Protein AF-A0A2I0N0P1-F1 (afdb_monomer_lite)

Radius of gyration: 29.42 Å; chains: 1; bounding box: 62×62×93 Å

Structure (mmCIF, N/CA/C/O backbone):
data_AF-A0A2I0N0P1-F1
#
_entry.id   AF-A0A2I0N0P1-F1
#
loop_
_atom_site.group_PDB
_atom_site.id
_atom_site.type_symbol
_atom_site.label_atom_id
_atom_site.label_alt_id
_atom_site.label_comp_id
_atom_site.label_asym_id
_atom_site.label_entity_id
_atom_site.label_seq_id
_atom_site.pdbx_PDB_ins_code
_atom_site.Cartn_x
_atom_site.Cartn_y
_atom_site.Cartn_z
_atom_site.occupancy
_atom_site.B_iso_or_equiv
_atom_site.auth_seq_id
_atom_site.auth_comp_id
_atom_site.auth_asym_id
_atom_site.auth_atom_id
_atom_site.pdbx_PDB_model_num
ATOM 1 N N . MET A 1 1 ? 3.773 24.945 21.865 1.00 57.72 1 MET A N 1
ATOM 2 C CA . MET A 1 1 ? 4.703 23.834 21.537 1.00 57.72 1 MET A CA 1
ATOM 3 C C . MET A 1 1 ? 4.046 22.448 21.408 1.00 57.72 1 MET A C 1
ATOM 5 O O . MET A 1 1 ? 4.350 21.759 20.445 1.00 57.72 1 MET A O 1
ATOM 9 N N . LYS A 1 2 ? 3.089 22.033 22.265 1.00 64.25 2 LYS A N 1
ATOM 10 C CA . LYS A 1 2 ? 2.420 20.705 22.162 1.00 64.25 2 LYS A CA 1
ATOM 11 C C . LYS A 1 2 ? 1.693 20.422 20.827 1.00 64.25 2 LYS A C 1
ATOM 13 O O . LYS A 1 2 ? 1.569 19.263 20.445 1.00 64.25 2 LYS A O 1
ATOM 18 N N . LYS A 1 3 ? 1.197 21.452 20.124 1.00 71.56 3 LYS A N 1
ATOM 19 C CA . LYS A 1 3 ? 0.543 21.299 18.806 1.00 71.56 3 LYS A CA 1
ATOM 20 C C . LYS A 1 3 ? 1.553 21.026 17.680 1.00 71.56 3 LYS A C 1
ATOM 22 O O . LYS A 1 3 ? 1.298 20.147 16.869 1.00 71.56 3 LYS A O 1
ATOM 27 N N . LEU A 1 4 ? 2.712 21.693 17.691 1.00 78.62 4 LEU A N 1
ATOM 28 C CA . LEU A 1 4 ? 3.767 21.501 16.685 1.00 78.62 4 LEU A CA 1
ATOM 29 C C . LEU A 1 4 ? 4.323 20.070 16.701 1.00 78.62 4 LEU A C 1
ATOM 31 O O . LEU A 1 4 ? 4.436 19.451 15.652 1.00 78.62 4 LEU A O 1
ATOM 35 N N . GLY A 1 5 ? 4.579 19.507 17.887 1.00 81.88 5 GLY A N 1
ATOM 36 C CA . GLY A 1 5 ? 5.068 18.127 18.003 1.00 81.88 5 GLY A CA 1
ATOM 37 C C . GLY A 1 5 ? 4.080 17.082 17.467 1.00 81.88 5 GLY A C 1
ATOM 38 O O . GLY A 1 5 ? 4.488 16.117 16.830 1.00 81.88 5 GLY A O 1
ATOM 39 N N . LYS A 1 6 ? 2.768 17.296 17.652 1.00 78.12 6 LYS A N 1
ATOM 40 C CA . LYS A 1 6 ? 1.729 16.418 17.083 1.00 78.12 6 LYS A CA 1
ATOM 41 C C . LYS A 1 6 ? 1.673 16.502 15.558 1.00 78.12 6 LYS A C 1
ATOM 43 O O . LYS A 1 6 ? 1.483 15.478 14.912 1.00 78.12 6 LYS A O 1
ATOM 48 N N . VAL A 1 7 ? 1.852 17.700 14.999 1.00 82.50 7 VAL A N 1
ATOM 49 C CA . VAL A 1 7 ? 1.928 17.907 13.544 1.00 82.50 7 VAL A CA 1
ATOM 50 C C . VAL A 1 7 ? 3.171 17.224 12.972 1.00 82.50 7 VAL A C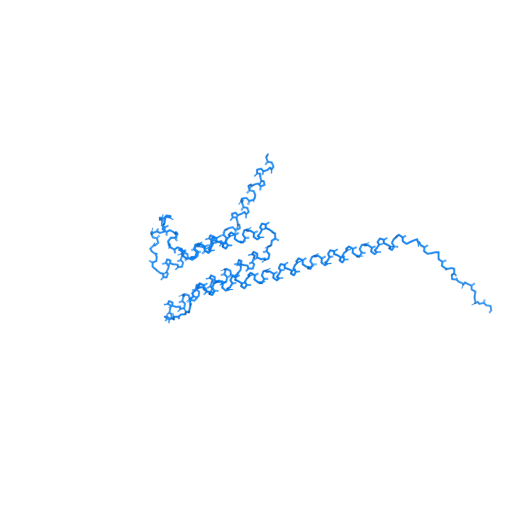 1
ATOM 52 O O . VAL A 1 7 ? 3.063 16.512 11.980 1.00 82.50 7 VAL A O 1
ATOM 55 N N . LEU A 1 8 ? 4.323 17.353 13.636 1.00 85.12 8 LEU A N 1
ATOM 56 C CA . LEU A 1 8 ? 5.563 16.704 13.211 1.00 85.12 8 LEU A CA 1
ATOM 57 C C . LEU A 1 8 ? 5.448 15.172 13.249 1.00 85.12 8 LEU A C 1
ATOM 59 O O . LEU A 1 8 ? 5.832 14.504 12.297 1.00 85.12 8 LEU A O 1
ATOM 63 N N . LEU A 1 9 ? 4.857 14.613 14.311 1.00 83.69 9 LEU A N 1
ATOM 64 C CA . LEU A 1 9 ? 4.591 13.174 14.427 1.00 83.69 9 LEU A CA 1
ATOM 65 C C . LEU A 1 9 ? 3.612 12.674 13.361 1.00 83.69 9 LEU A C 1
ATOM 67 O O . LEU A 1 9 ? 3.774 11.569 12.848 1.00 83.69 9 LEU A O 1
ATOM 71 N N . PHE A 1 10 ? 2.604 13.477 13.017 1.00 80.81 10 PHE A N 1
ATOM 72 C CA . PHE A 1 10 ? 1.681 13.153 11.937 1.00 80.81 10 PHE A CA 1
ATOM 73 C C . PHE A 1 10 ? 2.392 13.139 10.581 1.00 80.81 10 PHE A C 1
ATOM 75 O O . PHE A 1 10 ? 2.259 12.161 9.849 1.00 80.81 10 PHE A O 1
ATOM 82 N N . LEU A 1 11 ? 3.190 14.166 10.272 1.00 84.19 11 LEU A N 1
ATOM 83 C CA . LEU A 1 11 ? 3.993 14.230 9.046 1.00 84.19 11 LEU A CA 1
ATOM 84 C C . LEU A 1 11 ? 4.980 13.065 8.965 1.00 84.19 11 LEU A C 1
ATOM 86 O O . LEU A 1 11 ? 5.005 12.357 7.965 1.00 84.19 11 LEU A O 1
ATOM 90 N N . LEU A 1 12 ? 5.721 12.798 10.041 1.00 82.88 12 LEU A N 1
ATOM 91 C CA . LEU A 1 12 ? 6.668 11.688 10.108 1.00 82.88 12 LEU A CA 1
ATOM 92 C C . LEU A 1 12 ? 5.961 10.342 9.900 1.00 82.88 12 LEU A C 1
ATOM 94 O O . LEU A 1 12 ? 6.394 9.532 9.084 1.00 82.88 12 LEU A O 1
ATOM 98 N N . SER A 1 13 ? 4.827 10.120 10.574 1.00 77.94 13 SER A N 1
ATOM 99 C CA . SER A 1 13 ? 4.020 8.913 10.375 1.00 77.94 13 SER A CA 1
ATOM 100 C C . SER A 1 13 ? 3.460 8.813 8.958 1.00 77.94 13 SER A C 1
ATOM 102 O O . SER A 1 13 ? 3.263 7.701 8.481 1.00 77.94 13 SER A O 1
ATOM 104 N N . THR A 1 14 ? 3.154 9.935 8.312 1.00 79.38 14 THR A N 1
ATOM 105 C CA . THR A 1 14 ? 2.651 9.983 6.935 1.00 79.38 14 THR A CA 1
ATOM 106 C C . THR A 1 14 ? 3.758 9.569 5.969 1.00 79.38 14 THR A C 1
ATOM 108 O O . THR A 1 14 ? 3.559 8.657 5.174 1.00 79.38 14 THR A O 1
ATOM 111 N N . VAL A 1 15 ? 4.956 10.143 6.114 1.00 81.62 15 VAL A N 1
ATOM 112 C CA . VAL A 1 15 ? 6.137 9.803 5.306 1.00 81.62 15 VAL A CA 1
ATOM 113 C C . VAL A 1 15 ? 6.521 8.330 5.467 1.00 81.62 15 VAL A C 1
ATOM 115 O O . VAL A 1 15 ? 6.696 7.632 4.472 1.00 81.62 15 VAL A O 1
ATOM 118 N N . LEU A 1 16 ? 6.563 7.816 6.701 1.00 82.00 16 LEU A N 1
ATOM 119 C CA . LEU A 1 16 ? 6.837 6.398 6.977 1.00 82.00 16 LEU A CA 1
ATOM 120 C C . LEU A 1 16 ? 5.824 5.454 6.315 1.00 82.00 16 LEU A C 1
ATOM 122 O O . LEU A 1 16 ? 6.190 4.362 5.890 1.00 82.00 16 LEU A O 1
ATOM 126 N N . ARG A 1 17 ? 4.557 5.867 6.196 1.00 75.94 17 ARG A N 1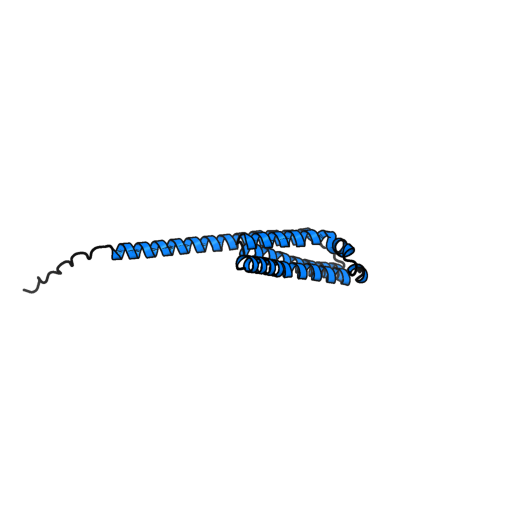
ATOM 127 C CA . ARG A 1 17 ? 3.511 5.090 5.507 1.00 75.94 17 ARG A CA 1
ATOM 128 C C . ARG A 1 17 ? 3.623 5.163 3.984 1.00 75.94 17 ARG A C 1
ATOM 130 O O . ARG A 1 17 ? 3.152 4.247 3.320 1.00 75.94 17 ARG A O 1
ATOM 137 N N . CYS A 1 18 ? 4.246 6.210 3.443 1.00 78.62 18 CYS A N 1
ATOM 138 C CA . CYS A 1 18 ? 4.538 6.334 2.014 1.00 78.62 18 CYS A CA 1
ATOM 139 C C . CYS A 1 18 ? 5.805 5.572 1.592 1.00 78.62 18 CYS A C 1
ATOM 141 O O . CYS A 1 18 ? 5.943 5.224 0.422 1.00 78.62 18 CYS A O 1
ATOM 143 N N . LEU A 1 19 ? 6.718 5.292 2.528 1.00 81.19 19 LEU A N 1
ATOM 144 C CA . LEU A 1 19 ? 8.007 4.647 2.260 1.00 81.19 19 LEU A CA 1
ATOM 145 C C . LEU A 1 19 ? 7.904 3.342 1.440 1.00 81.19 19 LEU A C 1
ATOM 147 O O . LEU A 1 19 ? 8.672 3.191 0.491 1.00 81.19 19 LEU A O 1
ATOM 151 N N . PRO A 1 20 ? 6.939 2.435 1.692 1.00 76.62 20 PRO A N 1
ATOM 152 C CA . PRO A 1 20 ? 6.788 1.228 0.883 1.00 76.62 20 PRO A CA 1
ATOM 153 C C . PRO A 1 20 ? 6.483 1.493 -0.600 1.00 76.62 20 PRO A C 1
ATOM 155 O O . PRO A 1 20 ? 6.896 0.719 -1.455 1.00 76.62 20 PRO A O 1
ATOM 158 N N . PHE A 1 21 ? 5.808 2.598 -0.928 1.00 76.88 21 PHE A N 1
ATOM 159 C CA . PHE A 1 21 ? 5.510 2.968 -2.318 1.00 76.88 21 PHE A CA 1
ATOM 160 C C . PHE A 1 21 ? 6.707 3.578 -3.022 1.00 76.88 21 PHE A C 1
ATOM 162 O O . PHE A 1 21 ? 6.884 3.368 -4.217 1.00 76.88 21 PHE A O 1
ATOM 169 N N . VAL A 1 22 ? 7.547 4.298 -2.278 1.00 79.88 22 VAL A N 1
ATOM 170 C CA . VAL A 1 22 ? 8.841 4.747 -2.795 1.00 79.88 22 VAL A CA 1
ATOM 171 C C . VAL A 1 22 ? 9.690 3.527 -3.139 1.00 79.88 22 VAL A C 1
ATOM 173 O O . VAL A 1 22 ? 10.249 3.465 -4.228 1.00 79.88 22 VAL A O 1
ATOM 176 N N . ILE A 1 23 ? 9.714 2.517 -2.262 1.00 82.25 23 ILE A N 1
ATOM 177 C CA . ILE A 1 23 ? 10.400 1.249 -2.535 1.00 82.25 23 ILE A CA 1
ATOM 178 C C . ILE A 1 23 ? 9.799 0.562 -3.770 1.00 82.25 23 ILE A C 1
ATOM 180 O O . ILE A 1 23 ? 10.557 0.134 -4.636 1.00 82.25 23 ILE A O 1
ATOM 184 N N . PHE A 1 24 ? 8.470 0.503 -3.912 1.00 78.88 24 PHE A N 1
ATOM 185 C CA . PHE A 1 24 ? 7.841 -0.056 -5.115 1.00 78.88 24 PHE A CA 1
ATOM 186 C C . PHE A 1 24 ? 8.233 0.668 -6.394 1.00 78.88 24 PHE A C 1
ATOM 188 O O . PHE A 1 24 ? 8.634 0.013 -7.353 1.00 78.88 24 PHE A O 1
ATOM 195 N N . ALA A 1 25 ? 8.149 1.997 -6.397 1.00 77.12 25 ALA A N 1
ATOM 196 C CA . ALA A 1 25 ? 8.506 2.806 -7.550 1.00 77.12 25 ALA A CA 1
ATOM 197 C C . ALA A 1 25 ? 9.978 2.599 -7.927 1.00 77.12 25 ALA A C 1
ATOM 199 O O . ALA A 1 25 ? 10.280 2.397 -9.097 1.00 77.12 25 ALA A O 1
ATOM 200 N N . LEU A 1 26 ? 10.881 2.568 -6.941 1.00 81.88 26 LEU A N 1
ATOM 201 C CA . LEU A 1 26 ? 12.296 2.272 -7.170 1.00 81.88 26 LEU A CA 1
ATOM 202 C C . LEU A 1 26 ? 12.502 0.857 -7.722 1.00 81.88 26 LEU A C 1
ATOM 204 O O . LEU A 1 26 ? 13.255 0.690 -8.672 1.00 81.88 26 LEU A O 1
ATOM 208 N N . THR A 1 27 ? 11.823 -0.151 -7.171 1.00 79.44 27 THR A N 1
ATOM 209 C CA . THR A 1 27 ? 11.955 -1.546 -7.629 1.00 79.44 27 THR A CA 1
ATOM 210 C C . THR A 1 27 ? 11.476 -1.699 -9.075 1.00 79.44 27 THR A C 1
ATOM 212 O O . THR A 1 27 ? 12.147 -2.339 -9.880 1.00 79.44 27 THR A O 1
ATOM 215 N N . ASP A 1 28 ? 10.354 -1.065 -9.432 1.00 78.88 28 ASP A N 1
ATOM 216 C CA . ASP A 1 28 ? 9.855 -1.034 -10.813 1.00 78.88 28 ASP A CA 1
ATOM 217 C C . ASP A 1 28 ? 10.814 -0.291 -11.752 1.00 78.88 28 ASP A C 1
ATOM 219 O O . ASP A 1 28 ? 11.097 -0.753 -12.855 1.00 78.88 28 ASP A O 1
ATOM 223 N N . LEU A 1 29 ? 11.377 0.829 -11.295 1.00 77.31 29 LEU A N 1
ATOM 224 C CA . LEU A 1 29 ? 12.350 1.607 -12.057 1.00 77.31 29 LEU A CA 1
ATOM 225 C C . LEU A 1 29 ? 13.625 0.800 -12.337 1.00 77.31 29 LEU A C 1
ATOM 227 O O . LEU A 1 29 ? 14.051 0.716 -13.485 1.00 77.31 29 LEU A O 1
ATOM 231 N N . PHE A 1 30 ? 14.199 0.155 -11.317 1.00 78.38 30 PHE A N 1
ATOM 232 C CA . PHE A 1 30 ? 15.371 -0.714 -11.465 1.00 78.38 30 PHE A CA 1
ATOM 233 C C . PHE A 1 30 ? 15.113 -1.853 -12.450 1.00 78.38 30 PHE A C 1
ATOM 235 O O . PHE A 1 30 ? 15.954 -2.147 -13.299 1.00 78.38 30 PHE A O 1
ATOM 242 N N . TRP A 1 31 ? 13.932 -2.463 -12.379 1.00 72.56 31 TRP A N 1
ATOM 243 C CA . TRP A 1 31 ? 13.541 -3.511 -13.311 1.00 72.56 31 TRP A CA 1
ATOM 244 C C . TRP A 1 31 ? 13.440 -3.014 -14.755 1.00 72.56 31 TRP A C 1
ATOM 246 O O . TRP A 1 31 ? 13.892 -3.691 -15.681 1.00 72.56 31 TRP A O 1
ATOM 256 N N . ARG A 1 32 ? 12.869 -1.818 -14.953 1.00 72.88 32 ARG A N 1
ATOM 257 C CA . ARG A 1 32 ? 12.752 -1.178 -16.270 1.00 72.88 32 ARG A CA 1
ATOM 258 C C . ARG A 1 32 ? 14.115 -0.876 -16.885 1.00 72.88 32 ARG A C 1
ATOM 260 O O . ARG A 1 32 ? 14.305 -1.133 -18.070 1.00 72.88 32 ARG A O 1
ATOM 267 N N . ILE A 1 33 ? 15.065 -0.404 -16.081 1.00 75.94 33 ILE A N 1
ATOM 268 C CA . ILE A 1 33 ? 16.457 -0.197 -16.508 1.00 75.94 33 ILE A CA 1
ATOM 269 C C . ILE A 1 33 ? 17.075 -1.519 -16.972 1.00 75.94 33 ILE A C 1
ATOM 271 O O . ILE A 1 33 ? 17.666 -1.572 -18.047 1.00 75.94 33 ILE A O 1
ATOM 275 N N . TYR A 1 34 ? 16.908 -2.589 -16.190 1.00 71.50 34 TYR A N 1
ATOM 276 C CA . TYR A 1 34 ? 17.558 -3.870 -16.464 1.00 71.50 34 TYR A CA 1
ATOM 277 C C . TYR A 1 34 ? 16.999 -4.587 -17.703 1.00 71.50 34 TYR A C 1
ATOM 279 O O . TYR A 1 34 ? 17.772 -5.098 -18.507 1.00 71.50 34 TYR A O 1
ATOM 287 N N . ASN A 1 35 ? 15.673 -4.611 -17.884 1.00 67.75 35 ASN A N 1
ATOM 288 C CA . ASN A 1 35 ? 15.040 -5.409 -18.945 1.00 67.75 35 ASN A CA 1
ATOM 289 C C . ASN A 1 35 ? 14.654 -4.620 -20.202 1.00 67.75 35 ASN A C 1
ATOM 291 O O . ASN A 1 35 ? 14.626 -5.194 -21.286 1.00 67.75 35 ASN A O 1
ATOM 295 N N . PHE A 1 36 ? 14.348 -3.323 -20.091 1.00 62.88 36 PHE A N 1
ATOM 296 C CA . PHE A 1 36 ? 13.816 -2.531 -21.212 1.00 62.88 36 PHE A CA 1
ATOM 297 C C . PHE A 1 36 ? 14.820 -1.530 -21.785 1.00 62.88 36 PHE A C 1
ATOM 299 O O . PHE A 1 36 ? 14.424 -0.630 -22.522 1.00 62.88 36 PHE A O 1
ATOM 306 N N . GLN A 1 37 ? 16.108 -1.675 -21.449 1.00 64.19 37 GLN A N 1
ATOM 307 C CA . GLN A 1 37 ? 17.179 -0.774 -21.893 1.00 64.19 37 GLN A CA 1
ATOM 308 C C . GLN A 1 37 ? 16.865 0.703 -21.609 1.00 64.19 37 GLN A C 1
ATOM 310 O O . GLN A 1 37 ? 17.228 1.593 -22.381 1.00 64.19 37 GLN A O 1
ATOM 315 N N . LEU A 1 38 ? 16.160 0.980 -20.507 1.00 68.88 38 LEU 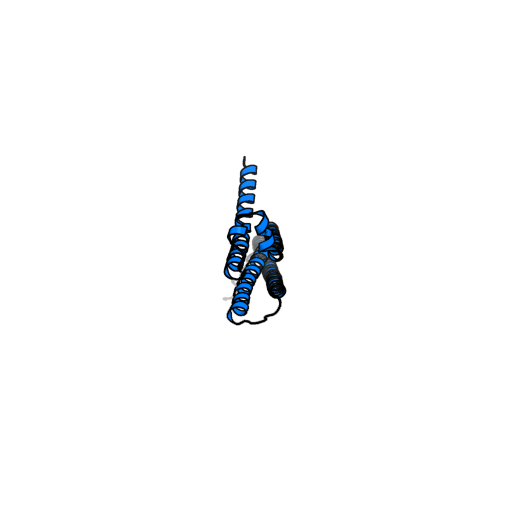A N 1
ATOM 316 C CA . LEU A 1 38 ? 15.929 2.353 -20.093 1.00 68.88 38 LEU A CA 1
ATOM 317 C C . LEU A 1 38 ? 17.280 2.940 -19.679 1.00 68.88 38 LEU A C 1
ATOM 319 O O . LEU A 1 38 ? 17.884 2.465 -18.720 1.00 68.88 38 LEU A O 1
ATOM 323 N N . ASP A 1 39 ? 17.758 3.935 -20.424 1.00 70.00 39 ASP A N 1
ATOM 324 C CA . ASP A 1 39 ? 19.078 4.522 -20.209 1.00 70.00 39 ASP A CA 1
ATOM 325 C C . ASP A 1 39 ? 19.169 5.099 -18.780 1.00 70.00 39 ASP A C 1
ATOM 327 O O . ASP A 1 39 ? 18.466 6.063 -18.459 1.00 70.00 39 ASP A O 1
ATOM 331 N N . PRO A 1 40 ? 19.994 4.525 -17.884 1.00 69.50 40 PRO A N 1
ATOM 332 C CA . PRO A 1 40 ? 20.047 4.946 -16.488 1.00 69.50 40 PRO A CA 1
ATOM 333 C C . PRO A 1 40 ? 20.550 6.385 -16.339 1.00 69.50 40 PRO A C 1
ATOM 335 O O . PRO A 1 40 ? 20.234 7.040 -15.347 1.00 69.50 40 PRO A O 1
ATOM 338 N N . ILE A 1 41 ? 21.279 6.906 -17.333 1.00 76.06 41 ILE A N 1
ATOM 339 C CA . ILE A 1 41 ? 21.752 8.294 -17.339 1.00 76.06 41 ILE A CA 1
ATOM 340 C C . ILE A 1 41 ? 20.570 9.263 -17.446 1.00 76.06 41 ILE A C 1
ATOM 342 O O . ILE A 1 41 ? 20.574 10.318 -16.817 1.00 76.06 41 ILE A O 1
ATOM 346 N N . ARG A 1 42 ? 19.509 8.885 -18.165 1.00 71.44 42 ARG A N 1
ATOM 347 C CA . ARG A 1 42 ? 18.290 9.698 -18.288 1.00 71.44 42 ARG A CA 1
ATOM 348 C C . ARG A 1 42 ? 17.555 9.872 -16.964 1.00 71.44 42 ARG A C 1
ATOM 350 O O . ARG A 1 42 ? 16.928 10.899 -16.736 1.00 71.44 42 ARG A O 1
ATOM 357 N N . LEU A 1 43 ? 17.691 8.920 -16.043 1.00 71.00 43 LEU A N 1
ATOM 358 C CA . LEU A 1 43 ? 17.083 8.998 -14.712 1.00 71.00 43 LEU A CA 1
ATOM 359 C C . LEU A 1 43 ? 17.793 9.973 -13.764 1.00 71.00 43 LEU A C 1
ATOM 361 O O . LEU A 1 43 ? 17.234 10.302 -12.718 1.00 71.00 43 LEU A O 1
ATOM 365 N N . LEU A 1 44 ? 18.981 10.476 -14.127 1.00 74.81 44 LEU A N 1
ATOM 366 C CA . LEU A 1 44 ? 19.611 11.600 -13.424 1.00 74.81 44 LEU A CA 1
ATOM 367 C C . LEU A 1 44 ? 18.840 12.910 -13.642 1.00 74.81 44 LEU A C 1
ATOM 369 O O . LEU A 1 44 ? 18.932 13.800 -12.799 1.00 74.81 44 LEU A O 1
ATOM 373 N N . ASN A 1 45 ? 18.054 13.019 -14.723 1.00 78.31 45 ASN A N 1
ATOM 374 C CA . ASN A 1 45 ? 17.138 14.132 -14.953 1.00 78.31 45 ASN A CA 1
ATOM 375 C C . ASN A 1 45 ? 15.786 13.851 -14.271 1.00 78.31 45 ASN A C 1
ATOM 377 O O . ASN A 1 45 ? 15.022 13.000 -14.738 1.00 78.31 45 ASN A O 1
ATOM 381 N N . PRO A 1 46 ? 15.405 14.602 -13.217 1.00 77.12 46 PRO A N 1
ATOM 382 C CA . PRO A 1 46 ? 14.153 14.361 -12.496 1.00 77.12 46 PRO A CA 1
ATOM 383 C C . PRO A 1 46 ? 12.901 14.499 -13.372 1.00 77.12 46 PRO A C 1
ATOM 385 O O . PRO A 1 46 ? 11.867 13.910 -13.070 1.00 77.12 46 PRO A O 1
ATOM 388 N N . SER A 1 47 ? 12.991 15.265 -14.463 1.00 80.00 47 SER A N 1
ATOM 389 C CA . SER A 1 47 ? 11.918 15.461 -15.441 1.00 80.00 47 SER A CA 1
ATOM 390 C C . SER A 1 47 ? 11.598 14.214 -16.268 1.00 80.00 47 SER A C 1
ATOM 392 O O . SER A 1 47 ? 10.501 14.125 -16.811 1.00 80.00 47 SER A O 1
ATOM 394 N N . GLU A 1 48 ? 12.520 13.255 -16.369 1.00 76.94 48 GLU A N 1
ATOM 395 C CA . GLU A 1 48 ? 12.338 12.034 -17.166 1.00 76.94 48 GLU A CA 1
ATOM 396 C C . GLU A 1 48 ? 11.776 10.867 -16.339 1.00 76.94 48 GLU A C 1
ATOM 398 O O . GLU A 1 48 ? 11.173 9.944 -16.889 1.00 76.94 48 GLU A O 1
ATOM 403 N N . ILE A 1 49 ? 11.880 10.938 -15.007 1.00 73.69 49 ILE A N 1
ATOM 404 C CA . ILE A 1 49 ? 11.355 9.922 -14.079 1.00 73.69 49 ILE A CA 1
ATOM 405 C C . ILE A 1 49 ? 9.843 9.680 -14.273 1.00 73.69 49 ILE A C 1
ATOM 407 O O . ILE A 1 49 ? 9.436 8.516 -14.331 1.00 73.69 49 ILE A O 1
ATOM 411 N N . PRO A 1 50 ? 8.984 10.713 -14.424 1.00 74.81 50 PRO A N 1
ATOM 412 C CA . PRO A 1 50 ? 7.561 10.494 -14.657 1.00 74.81 50 PRO A CA 1
ATOM 413 C C . PRO A 1 50 ? 7.271 9.764 -15.968 1.00 74.81 50 PRO A C 1
ATOM 415 O O . PRO A 1 50 ? 6.369 8.934 -16.011 1.00 74.81 50 PRO A O 1
ATOM 418 N N . ALA A 1 51 ? 8.048 10.040 -17.020 1.00 71.38 51 ALA A N 1
ATOM 419 C CA . ALA A 1 51 ? 7.905 9.376 -18.312 1.00 71.38 51 ALA A CA 1
ATOM 420 C C . ALA A 1 51 ? 8.349 7.905 -18.240 1.00 71.38 51 ALA A C 1
ATOM 422 O O . ALA A 1 51 ? 7.690 7.036 -18.804 1.00 71.38 51 ALA A O 1
ATOM 423 N N . ALA A 1 52 ? 9.406 7.605 -17.478 1.00 69.50 52 ALA A N 1
ATOM 424 C CA . ALA A 1 52 ? 9.875 6.237 -17.249 1.00 69.50 52 ALA A CA 1
ATOM 425 C C . ALA A 1 52 ? 8.858 5.364 -16.485 1.00 69.50 52 ALA A C 1
ATOM 427 O O . ALA A 1 52 ? 8.800 4.147 -16.687 1.00 69.50 52 ALA A O 1
ATOM 428 N N . LEU A 1 53 ? 8.041 5.986 -15.627 1.00 70.62 53 LEU A N 1
ATOM 429 C CA . LEU A 1 53 ? 7.013 5.332 -14.811 1.00 70.62 53 LEU A CA 1
ATOM 430 C C . LEU A 1 53 ? 5.583 5.501 -15.364 1.00 70.62 53 LEU A C 1
ATOM 432 O O . LEU A 1 53 ? 4.655 5.033 -14.711 1.00 70.62 53 LEU A O 1
ATOM 436 N N . ALA A 1 54 ? 5.398 6.143 -16.525 1.00 66.81 54 ALA A N 1
ATOM 437 C CA . ALA A 1 54 ? 4.146 6.721 -17.047 1.00 66.81 54 ALA A CA 1
ATOM 438 C C . ALA A 1 54 ? 2.828 6.080 -16.558 1.00 66.81 54 ALA A C 1
ATOM 440 O O . ALA A 1 54 ? 2.069 6.718 -15.824 1.00 66.81 54 ALA A O 1
ATOM 441 N N . ASP A 1 55 ? 2.566 4.820 -16.915 1.00 68.19 55 ASP A N 1
ATOM 442 C CA . ASP A 1 55 ? 1.291 4.152 -16.606 1.00 68.19 55 ASP A CA 1
ATOM 443 C C . ASP A 1 55 ? 1.150 3.755 -15.128 1.00 68.19 55 ASP A C 1
ATOM 445 O O . ASP A 1 55 ? 0.045 3.686 -14.589 1.00 68.19 55 ASP A O 1
ATOM 449 N N . PHE A 1 56 ? 2.269 3.511 -14.447 1.00 73.62 56 PHE A N 1
ATOM 450 C CA . PHE A 1 56 ? 2.298 3.021 -13.071 1.00 73.62 56 PHE A CA 1
ATOM 451 C C . PHE A 1 56 ? 2.496 4.132 -12.040 1.00 73.62 56 PHE A C 1
ATOM 453 O O . PHE A 1 56 ? 2.092 3.966 -10.893 1.00 73.62 56 PHE A O 1
ATOM 460 N N . LEU A 1 57 ? 3.045 5.287 -12.427 1.00 78.25 57 LEU A N 1
ATOM 461 C CA . LEU A 1 57 ? 3.260 6.424 -11.531 1.00 78.25 57 LEU A CA 1
ATOM 462 C C . LEU A 1 57 ? 1.945 6.869 -10.885 1.00 78.25 57 LEU A C 1
ATOM 464 O O . LEU A 1 57 ? 1.842 6.964 -9.662 1.00 78.25 57 LEU A O 1
ATOM 468 N N . TRP A 1 58 ? 0.922 7.094 -11.710 1.00 80.19 58 TRP A N 1
ATOM 469 C CA . TRP A 1 58 ? -0.400 7.509 -11.246 1.00 80.19 58 TRP A CA 1
ATOM 470 C C . TRP A 1 58 ? -1.086 6.428 -10.421 1.00 80.19 58 TRP A C 1
ATOM 472 O O . TRP A 1 58 ? -1.771 6.745 -9.448 1.00 80.19 58 TRP A O 1
ATOM 482 N N . LEU A 1 59 ? -0.849 5.157 -10.754 1.00 79.69 59 LEU A N 1
ATOM 483 C CA . LEU A 1 59 ? -1.316 4.037 -9.949 1.00 79.69 59 LEU A CA 1
ATOM 484 C C . LEU A 1 59 ? -0.653 4.038 -8.577 1.00 79.69 59 LEU A C 1
ATOM 486 O O . LEU A 1 59 ? -1.372 4.027 -7.587 1.00 79.69 59 LEU A O 1
ATOM 490 N N . TYR A 1 60 ? 0.673 4.131 -8.478 1.00 81.94 60 TYR A N 1
ATOM 491 C CA . TYR A 1 60 ? 1.372 4.171 -7.192 1.00 81.94 60 TYR A CA 1
ATOM 492 C C . TYR A 1 60 ? 0.948 5.374 -6.343 1.00 81.94 60 TYR A C 1
ATOM 494 O O . TYR A 1 60 ? 0.725 5.219 -5.142 1.00 81.94 60 TYR A O 1
ATOM 502 N N . ILE A 1 61 ? 0.768 6.550 -6.955 1.00 82.88 61 ILE A N 1
ATOM 503 C CA . ILE A 1 61 ? 0.274 7.751 -6.266 1.00 82.88 61 ILE A CA 1
ATOM 504 C C . ILE A 1 61 ? -1.155 7.531 -5.757 1.00 82.88 61 ILE A C 1
ATOM 506 O O . ILE A 1 61 ? -1.431 7.771 -4.581 1.00 82.88 61 ILE A O 1
ATOM 510 N N . GLY A 1 62 ? -2.060 7.050 -6.613 1.00 85.81 62 GLY A N 1
ATOM 511 C CA . GLY A 1 62 ? -3.456 6.802 -6.254 1.00 85.81 62 GLY A CA 1
ATOM 512 C C . GLY A 1 62 ? -3.599 5.745 -5.159 1.00 85.81 62 GLY A C 1
ATOM 513 O O . GLY A 1 62 ? -4.342 5.937 -4.197 1.00 85.81 62 GLY A O 1
ATOM 514 N N . LEU A 1 63 ? -2.835 4.659 -5.253 1.00 86.50 63 LEU A N 1
ATOM 515 C CA . LEU A 1 63 ? -2.818 3.566 -4.279 1.00 86.50 63 LEU A CA 1
ATOM 516 C C . LEU A 1 63 ? -2.210 4.020 -2.946 1.00 86.50 63 LEU A C 1
ATOM 518 O O . LEU A 1 63 ? -2.755 3.712 -1.883 1.00 86.50 63 LEU A O 1
ATOM 522 N N . GLY A 1 64 ? -1.144 4.822 -3.008 1.00 84.75 64 GLY A N 1
ATOM 523 C CA . GLY A 1 64 ? -0.535 5.485 -1.859 1.00 84.75 64 GLY A CA 1
ATOM 524 C C . GLY A 1 64 ? -1.529 6.379 -1.127 1.00 84.75 64 GLY A C 1
ATOM 525 O O . GLY A 1 64 ? -1.744 6.204 0.073 1.00 84.75 64 GLY A O 1
ATOM 526 N N . LEU A 1 65 ? -2.204 7.275 -1.851 1.00 87.31 65 LEU A N 1
ATOM 527 C CA . LEU A 1 65 ? -3.249 8.145 -1.305 1.00 87.31 65 LEU A CA 1
ATOM 528 C C . LEU A 1 65 ? -4.404 7.342 -0.705 1.00 87.31 65 LEU A C 1
ATOM 530 O O . LEU A 1 65 ? -4.836 7.631 0.409 1.00 87.31 65 LEU A O 1
ATOM 534 N N . MET A 1 66 ? -4.876 6.311 -1.402 1.00 87.19 66 MET A N 1
ATOM 535 C CA . MET A 1 66 ? -5.981 5.473 -0.944 1.00 87.19 66 MET A CA 1
ATOM 536 C C . MET A 1 66 ? -5.645 4.759 0.376 1.00 87.19 66 MET A C 1
ATOM 538 O O . MET A 1 66 ? -6.427 4.804 1.328 1.00 87.19 66 MET A O 1
ATOM 542 N N . ILE A 1 67 ? -4.453 4.167 0.488 1.00 85.31 67 ILE A N 1
ATOM 543 C CA . ILE A 1 67 ? -3.970 3.546 1.730 1.00 85.31 67 ILE A CA 1
ATOM 544 C C . ILE A 1 67 ? -3.833 4.583 2.849 1.00 85.31 67 ILE A C 1
ATOM 546 O O . ILE A 1 67 ? -4.220 4.322 3.992 1.00 85.31 67 ILE A O 1
ATOM 550 N N . LEU A 1 68 ? -3.341 5.779 2.529 1.00 86.94 68 LEU A N 1
ATOM 551 C CA . LEU A 1 68 ? -3.192 6.869 3.488 1.00 86.94 68 LEU A CA 1
ATOM 552 C C . LEU A 1 68 ? -4.547 7.330 4.037 1.00 86.94 68 LEU A C 1
ATOM 554 O O . LEU A 1 68 ? -4.697 7.507 5.251 1.00 86.94 68 LEU A O 1
ATOM 558 N N . VAL A 1 69 ? -5.553 7.443 3.167 1.00 88.56 69 VAL A N 1
ATOM 559 C CA . VAL A 1 69 ? -6.944 7.728 3.536 1.00 88.56 69 VAL A CA 1
ATOM 560 C C . VAL A 1 69 ? -7.491 6.626 4.440 1.00 88.56 69 VAL A C 1
ATOM 562 O O . VAL A 1 69 ? -7.992 6.930 5.523 1.00 88.56 69 VAL A O 1
ATOM 565 N N . PHE A 1 70 ? -7.338 5.349 4.082 1.00 88.75 70 PHE A N 1
ATOM 566 C CA . PHE A 1 70 ? -7.837 4.243 4.907 1.00 88.75 70 PHE A CA 1
ATOM 567 C C . PHE A 1 70 ? -7.174 4.171 6.283 1.00 88.75 70 PHE A C 1
ATOM 569 O O . PHE A 1 70 ? -7.865 3.995 7.290 1.00 88.75 70 PHE A O 1
ATOM 576 N N . LEU A 1 71 ? -5.862 4.391 6.371 1.00 85.38 71 LEU A N 1
ATOM 577 C CA . LEU A 1 71 ? -5.168 4.470 7.658 1.00 85.38 71 LEU A CA 1
ATOM 578 C C . LEU A 1 71 ? -5.641 5.668 8.491 1.00 85.38 71 LEU A C 1
ATOM 580 O O . LEU A 1 71 ? -5.771 5.555 9.712 1.00 85.38 71 LEU A O 1
ATOM 584 N N . THR A 1 72 ? -5.935 6.801 7.850 1.00 85.75 72 THR A N 1
ATOM 585 C CA . THR A 1 72 ? -6.449 8.008 8.520 1.00 85.75 72 THR A CA 1
ATOM 586 C C . THR A 1 72 ? -7.866 7.795 9.052 1.00 85.75 72 THR A C 1
ATOM 588 O O . THR A 1 72 ? -8.159 8.141 10.196 1.00 85.75 72 THR A O 1
ATOM 591 N N . LEU A 1 73 ? -8.719 7.127 8.274 1.00 86.56 73 LEU A N 1
ATOM 592 C CA . LEU A 1 73 ? -10.083 6.750 8.653 1.00 86.56 73 LEU A CA 1
ATOM 593 C C . LEU A 1 73 ? -10.148 5.566 9.635 1.00 86.56 73 LEU A C 1
ATOM 595 O O . LEU A 1 73 ? -11.236 5.144 10.021 1.00 86.56 73 LEU A O 1
ATOM 599 N N . ARG A 1 74 ? -8.997 5.054 10.093 1.00 86.19 74 ARG A N 1
ATOM 600 C CA . ARG A 1 74 ? -8.884 3.907 11.012 1.00 86.19 74 ARG A CA 1
ATOM 601 C C . ARG A 1 74 ? -9.463 2.608 10.438 1.00 86.19 74 ARG A C 1
ATOM 603 O O . ARG A 1 74 ? -10.012 1.792 11.182 1.00 86.19 74 ARG A O 1
ATOM 610 N N . PHE A 1 75 ? -9.247 2.380 9.147 1.00 87.44 75 PHE A N 1
ATOM 611 C CA . PHE A 1 75 ? -9.474 1.109 8.455 1.00 87.44 75 PHE A CA 1
ATOM 612 C C . PHE A 1 75 ? -8.137 0.414 8.129 1.00 87.44 75 PHE A C 1
ATOM 614 O O . PHE A 1 75 ? -7.774 0.282 6.959 1.00 87.44 75 PHE A O 1
ATOM 621 N N . PRO A 1 76 ? -7.359 -0.012 9.146 1.00 86.00 76 PRO A N 1
ATOM 622 C CA . PRO A 1 76 ? -6.020 -0.545 8.928 1.00 86.00 76 PRO A CA 1
ATOM 623 C C . PRO A 1 76 ? -6.030 -1.863 8.156 1.00 86.00 76 PRO A C 1
ATOM 625 O O . PRO A 1 76 ? -5.169 -2.056 7.309 1.00 86.00 76 PRO A O 1
ATOM 628 N N . PHE A 1 77 ? -7.007 -2.748 8.384 1.00 89.12 77 PHE A N 1
ATOM 629 C CA . PHE A 1 77 ? -7.068 -4.023 7.662 1.00 89.12 77 PHE A CA 1
ATOM 630 C C . PHE A 1 77 ? -7.269 -3.805 6.168 1.00 89.12 77 PHE A C 1
ATOM 632 O O . PHE A 1 77 ? -6.592 -4.429 5.362 1.00 89.12 77 PHE A O 1
ATOM 639 N N . LEU A 1 78 ? -8.124 -2.850 5.807 1.00 89.25 78 LEU A N 1
ATOM 640 C CA . LEU A 1 78 ? -8.379 -2.516 4.414 1.00 89.25 78 LEU A CA 1
ATOM 641 C C . LEU A 1 78 ? -7.133 -1.921 3.740 1.00 89.25 78 LEU A C 1
ATOM 643 O O . LEU A 1 78 ? -6.768 -2.335 2.643 1.00 89.25 78 LEU A O 1
ATOM 647 N N . ALA A 1 79 ? -6.420 -1.038 4.442 1.00 87.88 79 ALA A N 1
ATOM 648 C CA . ALA A 1 79 ? -5.137 -0.506 3.991 1.00 87.88 79 ALA A CA 1
ATOM 649 C C . ALA A 1 79 ? -4.070 -1.603 3.798 1.00 87.88 79 ALA A C 1
ATOM 651 O O . ALA A 1 79 ? -3.411 -1.645 2.761 1.00 87.88 79 ALA A O 1
ATOM 652 N N . TYR A 1 80 ? -3.908 -2.505 4.772 1.00 89.19 80 TYR A N 1
ATOM 653 C CA . TYR A 1 80 ? -2.903 -3.570 4.713 1.00 89.19 80 TYR A CA 1
ATOM 654 C C . TYR A 1 80 ? -3.211 -4.617 3.644 1.00 89.19 80 TYR A C 1
ATOM 656 O O . TYR A 1 80 ? -2.295 -5.058 2.958 1.00 89.19 80 TYR A O 1
ATOM 664 N N . SER A 1 81 ? -4.476 -5.000 3.463 1.00 92.44 81 SER A N 1
ATOM 665 C CA . SER A 1 81 ? -4.862 -5.965 2.429 1.00 92.44 81 SER A CA 1
ATOM 666 C C . SER A 1 81 ? -4.628 -5.419 1.023 1.00 92.44 81 SER A C 1
ATOM 668 O O . SER A 1 81 ? -4.115 -6.136 0.169 1.00 92.44 81 SER A O 1
ATOM 670 N N . ILE A 1 82 ? -4.928 -4.140 0.794 1.00 90.25 82 ILE A N 1
ATOM 671 C CA . ILE A 1 82 ? -4.617 -3.471 -0.472 1.00 90.25 82 ILE A CA 1
ATOM 672 C C . ILE A 1 82 ? -3.103 -3.373 -0.676 1.00 90.25 82 ILE A C 1
ATOM 674 O O . ILE A 1 82 ? -2.621 -3.617 -1.779 1.00 90.25 82 ILE A O 1
ATOM 678 N N . PHE A 1 83 ? -2.343 -3.060 0.377 1.00 88.19 83 PHE A N 1
ATOM 679 C CA . PHE A 1 83 ? -0.884 -3.006 0.303 1.00 88.19 83 PHE A CA 1
ATOM 680 C C . PHE A 1 83 ? -0.287 -4.367 -0.078 1.00 88.19 83 PHE A C 1
ATOM 682 O O . PHE A 1 83 ? 0.528 -4.447 -0.991 1.00 88.19 83 PHE A O 1
ATOM 689 N N . LEU A 1 84 ? -0.730 -5.442 0.580 1.00 89.94 84 LEU A N 1
ATOM 690 C CA . LEU A 1 84 ? -0.329 -6.818 0.277 1.00 89.94 84 LEU A CA 1
ATOM 691 C C . LEU A 1 84 ? -0.701 -7.223 -1.150 1.00 89.94 84 LEU A C 1
ATOM 693 O O . LEU A 1 84 ? 0.099 -7.860 -1.827 1.00 89.94 84 LEU A O 1
ATOM 697 N N . ALA A 1 85 ? -1.885 -6.836 -1.619 1.00 90.56 85 ALA A N 1
ATOM 698 C CA . ALA A 1 85 ? -2.311 -7.094 -2.987 1.00 90.56 85 ALA A CA 1
ATOM 699 C C . ALA A 1 85 ? -1.466 -6.339 -4.019 1.00 90.56 85 ALA A C 1
ATOM 701 O O . ALA A 1 85 ? -1.067 -6.932 -5.017 1.00 90.56 85 ALA A O 1
ATOM 702 N N . ALA A 1 86 ? -1.141 -5.069 -3.765 1.00 86.94 86 ALA A N 1
ATOM 703 C CA . ALA A 1 86 ? -0.233 -4.297 -4.609 1.00 86.94 86 ALA A CA 1
ATOM 704 C C . ALA A 1 86 ? 1.181 -4.903 -4.603 1.00 86.94 86 ALA A C 1
ATOM 706 O O . ALA A 1 86 ? 1.778 -5.063 -5.664 1.00 86.94 86 ALA A O 1
ATOM 707 N N . TRP A 1 87 ? 1.681 -5.328 -3.433 1.00 85.19 87 TRP A N 1
ATOM 708 C CA . TRP A 1 87 ? 2.968 -6.020 -3.302 1.00 85.19 87 TRP A CA 1
ATOM 709 C C . TRP A 1 87 ? 2.994 -7.318 -4.108 1.00 85.19 87 TRP A C 1
ATOM 711 O O . TRP A 1 87 ? 3.879 -7.530 -4.937 1.00 85.19 87 TRP A O 1
ATOM 721 N N . GLY A 1 88 ? 2.015 -8.193 -3.882 1.00 86.19 88 GLY A N 1
ATOM 722 C CA . GLY A 1 88 ? 1.896 -9.467 -4.584 1.00 86.19 88 GLY A CA 1
ATOM 723 C C . GLY A 1 88 ? 1.712 -9.274 -6.086 1.00 86.19 88 GLY A C 1
ATOM 724 O O . GLY A 1 88 ? 2.374 -9.942 -6.874 1.00 86.19 88 GLY A O 1
ATOM 725 N N . GLY A 1 89 ? 0.887 -8.304 -6.485 1.00 86.25 89 GLY A N 1
ATOM 726 C CA . GLY A 1 89 ? 0.690 -7.935 -7.881 1.00 86.25 89 GLY A CA 1
ATOM 727 C C . GLY A 1 89 ? 1.969 -7.459 -8.549 1.00 86.25 89 GLY A C 1
ATOM 728 O O . GLY A 1 89 ? 2.246 -7.879 -9.666 1.00 86.25 89 GLY A O 1
ATOM 729 N N . GLN A 1 90 ? 2.780 -6.652 -7.863 1.00 81.50 90 GLN A N 1
ATOM 730 C CA . GLN A 1 90 ? 4.065 -6.192 -8.385 1.00 81.50 90 GLN A CA 1
ATOM 731 C C . GLN A 1 90 ? 5.049 -7.354 -8.595 1.00 81.50 90 GLN A C 1
ATOM 733 O O . GLN A 1 90 ? 5.734 -7.417 -9.610 1.00 81.50 90 GLN A O 1
ATOM 738 N N . ASN A 1 91 ? 5.095 -8.313 -7.668 1.00 82.12 91 ASN A N 1
ATOM 739 C CA . ASN A 1 91 ? 5.969 -9.482 -7.801 1.00 82.12 91 ASN A CA 1
ATOM 740 C C . ASN A 1 91 ? 5.510 -10.423 -8.921 1.00 82.12 91 ASN A C 1
ATOM 742 O O . ASN A 1 91 ? 6.327 -10.890 -9.709 1.00 82.12 91 ASN A O 1
ATOM 746 N N . LEU A 1 92 ? 4.202 -10.665 -9.032 1.00 83.19 92 LEU A N 1
ATOM 747 C CA . LEU A 1 92 ? 3.636 -11.442 -10.137 1.00 83.19 92 LEU A CA 1
ATOM 748 C C . LEU A 1 92 ? 3.854 -10.750 -11.484 1.00 83.19 92 LEU A C 1
ATOM 750 O O . LEU A 1 92 ? 4.104 -11.422 -12.481 1.00 83.19 92 LEU A O 1
ATOM 754 N N . TYR A 1 93 ? 3.797 -9.418 -11.506 1.00 78.44 93 TYR A N 1
ATOM 755 C CA . TYR A 1 93 ? 4.179 -8.620 -12.664 1.00 78.44 93 TYR A CA 1
ATOM 756 C C . TYR A 1 93 ? 5.637 -8.880 -13.062 1.00 78.44 93 TYR A C 1
ATOM 758 O O . TYR A 1 93 ? 5.886 -9.198 -14.222 1.00 78.44 93 TYR A O 1
ATOM 766 N N . PHE A 1 94 ? 6.580 -8.825 -12.114 1.00 77.56 94 PHE A N 1
ATOM 767 C CA . PHE A 1 94 ? 7.993 -9.086 -12.403 1.00 77.56 94 PHE A CA 1
ATOM 768 C C . PHE A 1 94 ? 8.239 -10.496 -12.931 1.00 77.56 94 PHE A C 1
ATOM 770 O O . PHE A 1 94 ? 8.907 -10.651 -13.949 1.00 77.56 94 PHE A O 1
ATOM 777 N N . LEU A 1 95 ? 7.664 -11.513 -12.286 1.00 81.19 95 LEU A N 1
ATOM 778 C CA . LEU A 1 95 ? 7.807 -12.906 -12.720 1.00 81.19 95 LEU A CA 1
ATOM 779 C C . LEU A 1 95 ? 7.262 -13.114 -14.134 1.00 81.19 95 LEU A C 1
ATOM 781 O O . LEU A 1 95 ? 7.907 -13.735 -14.968 1.00 81.19 95 LEU A O 1
ATOM 785 N N . ARG A 1 96 ? 6.102 -12.533 -14.438 1.00 79.31 96 ARG A N 1
ATOM 786 C CA . ARG A 1 96 ? 5.485 -12.661 -15.758 1.00 79.31 96 ARG A CA 1
ATOM 787 C C . ARG A 1 96 ? 6.275 -11.946 -16.849 1.00 79.31 96 ARG A C 1
ATOM 789 O O . ARG A 1 96 ? 6.347 -12.436 -17.971 1.00 79.31 96 ARG A O 1
ATOM 796 N N . GLU A 1 97 ? 6.839 -10.782 -16.540 1.00 75.50 97 GLU A N 1
ATOM 797 C CA . GLU A 1 97 ? 7.653 -10.050 -17.507 1.00 75.50 97 GLU A CA 1
ATOM 798 C C . GLU A 1 97 ? 8.996 -10.735 -17.746 1.00 75.50 97 GLU A C 1
ATOM 800 O O . GLU A 1 97 ? 9.461 -10.787 -18.880 1.00 75.50 97 GLU A O 1
ATOM 805 N N . TRP A 1 98 ? 9.571 -11.323 -16.697 1.00 79.12 98 TRP A N 1
ATOM 806 C CA . TRP A 1 98 ? 10.718 -12.213 -16.814 1.00 79.12 98 TRP A CA 1
ATOM 807 C C . TRP A 1 98 ? 10.407 -13.399 -17.728 1.00 79.12 98 TRP A C 1
ATOM 809 O O . TRP A 1 98 ? 11.164 -13.664 -18.657 1.00 79.12 98 TRP A O 1
ATOM 819 N N . ASP A 1 99 ? 9.266 -14.063 -17.531 1.00 80.81 99 ASP A N 1
ATOM 820 C CA . ASP A 1 99 ? 8.869 -15.198 -18.364 1.00 80.81 99 ASP A CA 1
ATOM 821 C C . ASP A 1 99 ? 8.656 -14.796 -19.831 1.00 80.81 99 ASP A C 1
ATOM 823 O O . ASP A 1 99 ? 9.108 -15.494 -20.738 1.00 80.81 99 ASP A O 1
ATOM 827 N N . ASN A 1 100 ? 8.028 -13.644 -20.091 1.00 77.81 100 ASN A N 1
ATOM 828 C CA . ASN A 1 100 ? 7.892 -13.114 -21.451 1.00 77.81 100 ASN A CA 1
ATOM 829 C C . ASN A 1 100 ? 9.261 -12.801 -22.084 1.00 77.81 100 ASN A C 1
ATOM 831 O O . ASN A 1 100 ? 9.462 -13.085 -23.264 1.00 77.81 100 ASN A O 1
ATOM 835 N N . ALA A 1 101 ? 10.197 -12.228 -21.319 1.00 74.69 101 ALA A N 1
ATOM 836 C CA . ALA A 1 101 ? 11.525 -11.856 -21.805 1.00 74.69 101 ALA A CA 1
ATOM 837 C C . ALA A 1 101 ? 12.420 -13.077 -22.079 1.00 74.69 101 ALA A C 1
ATOM 839 O O . ALA A 1 101 ? 13.106 -13.112 -23.097 1.00 74.69 101 ALA A O 1
ATOM 840 N N . VAL A 1 102 ? 12.400 -14.078 -21.193 1.00 79.81 102 VAL A N 1
ATOM 841 C CA . VAL A 1 102 ? 13.256 -15.274 -21.273 1.00 79.81 102 VAL A CA 1
ATOM 842 C C . VAL A 1 102 ? 12.680 -16.329 -22.217 1.00 79.81 102 VAL A C 1
ATOM 844 O O . VAL A 1 102 ? 13.426 -16.943 -22.976 1.00 79.81 102 VAL A O 1
ATOM 847 N N . TYR A 1 103 ? 11.364 -16.551 -22.184 1.00 82.94 103 TYR A N 1
ATOM 848 C CA . TYR A 1 103 ? 10.710 -17.628 -22.935 1.00 82.94 103 TYR A CA 1
ATOM 849 C C . TYR A 1 103 ? 9.935 -17.140 -24.165 1.00 82.94 103 TYR A C 1
ATOM 851 O O . TYR A 1 103 ? 9.249 -17.939 -24.801 1.00 82.94 103 TYR A O 1
ATOM 859 N N . HIS A 1 104 ? 10.015 -15.848 -24.502 1.00 78.19 104 HIS A N 1
ATOM 860 C CA . HIS A 1 104 ? 9.304 -15.233 -25.632 1.00 78.19 104 HIS A CA 1
ATOM 861 C C . HIS A 1 104 ? 7.791 -15.516 -25.636 1.00 78.19 104 HIS A C 1
ATOM 863 O O . HIS A 1 104 ? 7.161 -15.655 -26.687 1.00 78.19 104 HIS A O 1
ATOM 869 N N . MET A 1 105 ? 7.193 -15.617 -24.4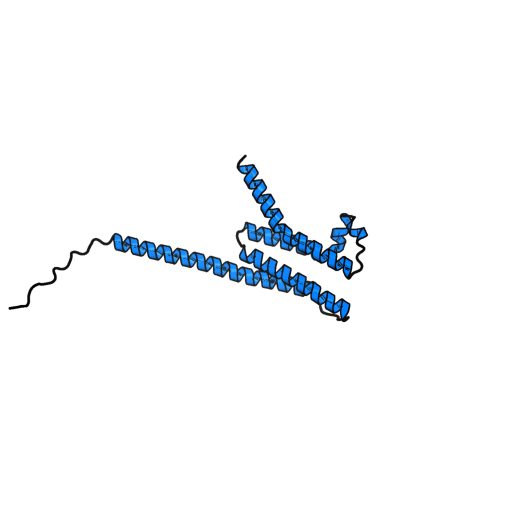46 1.00 74.38 105 MET A N 1
ATOM 870 C CA . MET A 1 105 ? 5.754 -15.815 -24.302 1.00 74.38 105 MET A CA 1
ATOM 871 C C . MET A 1 105 ? 4.995 -14.500 -24.541 1.00 74.38 105 MET A C 1
ATOM 873 O O . MET A 1 105 ? 5.452 -13.423 -24.170 1.00 74.38 105 MET A O 1
ATOM 877 N N . ASN A 1 106 ? 3.803 -14.589 -25.140 1.00 70.38 106 ASN A N 1
ATOM 878 C CA . ASN A 1 106 ? 2.890 -13.455 -25.341 1.00 70.38 106 ASN A CA 1
ATOM 879 C C . ASN A 1 106 ? 1.722 -13.528 -24.348 1.00 70.38 106 ASN A C 1
ATOM 881 O O . ASN A 1 106 ? 0.568 -13.756 -24.716 1.00 70.38 106 ASN A O 1
ATOM 885 N N . LEU A 1 107 ? 2.023 -13.384 -23.056 1.00 70.69 107 LEU A N 1
ATOM 886 C CA . LEU A 1 107 ? 1.000 -13.443 -22.014 1.00 70.69 107 LEU A CA 1
ATOM 887 C C . LEU A 1 107 ? 0.121 -12.165 -22.002 1.00 70.69 107 LEU A C 1
ATOM 889 O O . LEU A 1 107 ? 0.630 -11.067 -22.234 1.00 70.69 107 LEU A O 1
ATOM 893 N N . PRO A 1 108 ? -1.192 -12.267 -21.686 1.00 64.81 108 PRO A N 1
ATOM 894 C CA . PRO A 1 108 ? -2.153 -11.153 -21.760 1.00 64.81 108 PRO A CA 1
ATOM 895 C C . PRO A 1 108 ? -1.847 -9.952 -20.845 1.00 64.81 108 PRO A C 1
ATOM 897 O O . PRO A 1 108 ? -0.982 -10.034 -19.968 1.00 64.81 108 PRO A O 1
ATOM 900 N N . SER A 1 109 ? -2.591 -8.850 -21.047 1.00 64.50 109 SER A N 1
ATOM 901 C CA . SER A 1 109 ? -2.278 -7.504 -20.537 1.00 64.50 109 SER A CA 1
ATOM 902 C C . SER A 1 109 ? -1.992 -7.429 -19.031 1.00 64.50 109 SER A C 1
ATOM 904 O O . SER A 1 109 ? -2.726 -7.931 -18.182 1.00 64.50 109 SER A O 1
ATOM 906 N N . ARG A 1 110 ? -0.894 -6.743 -18.715 1.00 71.56 110 ARG A N 1
ATOM 907 C CA . ARG A 1 110 ? -0.223 -6.697 -17.404 1.00 71.56 110 ARG A CA 1
ATOM 908 C C . ARG A 1 110 ? -1.007 -5.897 -16.359 1.00 71.56 110 ARG A C 1
ATOM 910 O O . ARG A 1 110 ? -1.023 -6.231 -15.179 1.00 71.56 110 ARG A O 1
ATOM 917 N N . LEU A 1 111 ? -1.692 -4.857 -16.826 1.00 73.88 111 LEU A N 1
ATOM 918 C CA . LEU A 1 111 ? -2.445 -3.906 -16.015 1.00 73.88 111 LEU A CA 1
ATOM 919 C C . LEU A 1 111 ? -3.709 -4.527 -15.405 1.00 73.88 111 LEU A C 1
ATOM 921 O O . LEU A 1 111 ? -4.036 -4.273 -14.249 1.00 73.88 111 LEU A O 1
ATOM 925 N N . SER A 1 112 ? -4.411 -5.362 -16.175 1.00 77.94 112 SER A N 1
ATOM 926 C CA . SER A 1 112 ? -5.695 -5.938 -15.762 1.00 77.94 112 SER A CA 1
ATOM 927 C C . SER A 1 112 ? -5.534 -6.918 -14.599 1.00 77.94 112 SER A C 1
ATOM 929 O O . SER A 1 112 ? -6.306 -6.869 -13.644 1.00 77.94 112 SER A O 1
ATOM 931 N N . LEU A 1 113 ? -4.484 -7.744 -14.627 1.00 79.44 113 LEU A N 1
ATOM 932 C CA . LEU A 1 113 ? -4.158 -8.668 -13.542 1.00 79.44 113 LEU A CA 1
ATOM 933 C C . LEU A 1 113 ? -3.761 -7.926 -12.259 1.00 79.44 113 LEU A C 1
ATOM 935 O O . LEU A 1 113 ? -4.207 -8.291 -11.172 1.00 79.44 113 LEU A O 1
ATOM 939 N N . TRP A 1 114 ? -2.976 -6.853 -12.383 1.00 80.81 114 TRP A N 1
ATOM 940 C CA . TRP A 1 114 ? -2.574 -6.028 -11.244 1.00 80.81 114 TRP A CA 1
ATOM 941 C C . TRP A 1 114 ? -3.780 -5.340 -10.582 1.00 80.81 114 TRP A C 1
ATOM 943 O O . TRP A 1 114 ? -3.959 -5.418 -9.366 1.00 80.81 114 TRP A O 1
ATOM 953 N N . LEU A 1 115 ? -4.675 -4.756 -11.388 1.00 84.62 115 LEU A N 1
ATOM 954 C CA . LEU A 1 115 ? -5.932 -4.167 -10.914 1.00 84.62 115 LEU A CA 1
ATOM 955 C C . LEU A 1 115 ? -6.864 -5.207 -10.276 1.00 84.62 115 LEU A C 1
ATOM 957 O O . LEU A 1 115 ? -7.462 -4.932 -9.234 1.00 84.62 115 LEU A O 1
ATOM 961 N N . ALA A 1 116 ? -6.965 -6.406 -10.855 1.00 87.62 116 ALA A N 1
ATOM 962 C CA . ALA A 1 116 ? -7.767 -7.491 -10.295 1.00 87.62 116 ALA A CA 1
ATOM 963 C C . ALA A 1 116 ? -7.267 -7.903 -8.904 1.00 87.62 116 ALA A C 1
ATOM 965 O O . ALA A 1 116 ? -8.070 -8.075 -7.988 1.00 87.62 116 ALA A O 1
ATOM 966 N N . LEU A 1 117 ? -5.948 -7.992 -8.711 1.00 88.62 117 LEU A N 1
ATOM 967 C CA . LEU A 1 117 ? -5.366 -8.291 -7.403 1.00 88.62 117 LEU A CA 1
ATOM 968 C C . LEU A 1 117 ? -5.678 -7.201 -6.382 1.00 88.62 117 LEU A C 1
ATOM 970 O O . LEU A 1 117 ? -6.079 -7.522 -5.266 1.00 88.62 117 LEU A O 1
ATOM 974 N N . ILE A 1 118 ? -5.574 -5.925 -6.758 1.00 89.12 118 ILE A N 1
ATOM 975 C CA . ILE A 1 118 ? -5.950 -4.807 -5.877 1.00 89.12 118 ILE A CA 1
ATOM 976 C C . ILE A 1 118 ? -7.421 -4.892 -5.484 1.00 89.12 118 ILE A C 1
ATOM 978 O O . ILE A 1 118 ? -7.753 -4.708 -4.313 1.00 89.12 118 ILE A O 1
ATOM 982 N N . PHE A 1 119 ? -8.299 -5.207 -6.436 1.00 91.94 119 PHE A N 1
ATOM 983 C CA . PHE A 1 119 ? -9.723 -5.373 -6.172 1.00 91.94 119 PHE A CA 1
ATOM 984 C C . PHE A 1 119 ? -9.998 -6.538 -5.208 1.00 91.94 119 PHE A C 1
ATOM 986 O O . PHE A 1 119 ? -10.760 -6.384 -4.251 1.00 91.94 119 PHE A O 1
ATOM 993 N N . ILE A 1 120 ? -9.318 -7.674 -5.392 1.00 93.25 120 ILE A N 1
ATOM 994 C CA . ILE A 1 120 ? -9.363 -8.808 -4.456 1.00 93.25 120 ILE A CA 1
ATOM 995 C C . ILE A 1 120 ? -8.865 -8.376 -3.070 1.00 93.25 120 ILE A C 1
ATOM 997 O O . ILE A 1 120 ? -9.515 -8.662 -2.065 1.00 93.25 120 ILE A O 1
ATOM 1001 N N . GLY A 1 121 ? -7.757 -7.636 -2.999 1.00 92.19 121 GLY A N 1
ATOM 1002 C CA . GLY A 1 121 ? -7.227 -7.084 -1.752 1.00 92.19 121 GLY A CA 1
ATOM 1003 C C . GLY A 1 121 ? -8.220 -6.166 -1.044 1.00 92.19 121 GLY A C 1
ATOM 1004 O O . GLY A 1 121 ? -8.363 -6.234 0.177 1.00 92.19 121 GLY A O 1
ATOM 1005 N N . LEU A 1 122 ? -8.956 -5.350 -1.800 1.00 92.75 122 LEU A N 1
ATOM 1006 C CA . LEU A 1 122 ? -9.997 -4.469 -1.278 1.00 92.75 122 LEU A CA 1
ATOM 1007 C C . LEU A 1 122 ? -11.172 -5.271 -0.698 1.00 92.75 122 LEU A C 1
ATOM 1009 O O . LEU A 1 122 ? -11.602 -4.991 0.422 1.00 92.75 122 LEU A O 1
ATOM 1013 N N . LEU A 1 123 ? -11.639 -6.306 -1.404 1.00 93.75 123 LEU A N 1
ATOM 1014 C CA . LEU A 1 123 ? -12.677 -7.228 -0.922 1.00 93.75 123 LEU A CA 1
ATOM 1015 C C . LEU A 1 123 ? -12.254 -7.951 0.362 1.00 93.75 123 LEU A C 1
ATOM 1017 O O . LEU A 1 123 ? -12.978 -7.928 1.359 1.00 93.75 123 LEU A O 1
ATOM 1021 N N . VAL A 1 124 ? -11.064 -8.554 0.366 1.00 94.19 124 VAL A N 1
ATOM 1022 C CA . VAL A 1 124 ? -10.517 -9.264 1.533 1.00 94.19 124 VAL A CA 1
ATOM 1023 C C . VAL A 1 124 ? -10.349 -8.308 2.715 1.00 94.19 124 VAL A C 1
ATOM 1025 O O . VAL A 1 124 ? -10.754 -8.621 3.836 1.00 94.19 124 VAL A O 1
ATOM 1028 N N . GLY A 1 125 ? -9.821 -7.110 2.463 1.00 91.31 125 GLY A N 1
ATOM 1029 C CA . GLY A 1 125 ? -9.664 -6.065 3.467 1.00 91.31 125 GLY A CA 1
ATOM 1030 C C . GLY A 1 125 ? -10.994 -5.611 4.061 1.00 91.31 125 GLY A C 1
ATOM 1031 O O . GLY A 1 125 ? -11.096 -5.426 5.274 1.00 91.31 125 GLY A O 1
ATOM 1032 N N . PHE A 1 126 ? -12.035 -5.489 3.237 1.00 92.94 126 PHE A N 1
ATOM 1033 C CA . PHE A 1 126 ? -13.388 -5.168 3.687 1.00 92.94 126 PHE A CA 1
ATOM 1034 C C . PHE A 1 126 ? -13.986 -6.269 4.569 1.00 92.94 126 PHE A C 1
ATOM 1036 O O . PHE A 1 126 ? -14.521 -5.975 5.643 1.00 92.94 126 PHE A O 1
ATOM 1043 N N . LEU A 1 127 ? -13.847 -7.537 4.179 1.00 93.81 127 LEU A N 1
ATOM 1044 C CA . LEU A 1 127 ? -14.310 -8.675 4.979 1.00 93.81 127 LEU A CA 1
ATOM 1045 C C . LEU A 1 127 ? -13.587 -8.751 6.333 1.00 93.81 127 LEU A C 1
ATOM 1047 O O . LEU A 1 127 ? -14.229 -8.876 7.375 1.00 93.81 127 LEU A O 1
ATOM 1051 N N . LEU A 1 128 ? -12.263 -8.583 6.351 1.00 92.31 128 LEU A N 1
ATOM 1052 C CA . LEU A 1 128 ? -11.479 -8.543 7.592 1.00 92.31 128 LEU A CA 1
ATOM 1053 C C . LEU A 1 128 ? -11.885 -7.367 8.486 1.00 92.31 128 LEU A C 1
ATOM 1055 O O . LEU A 1 128 ? -12.073 -7.522 9.695 1.00 92.31 128 LEU A O 1
ATOM 1059 N N . GLN A 1 129 ? -12.060 -6.184 7.896 1.00 91.12 129 GLN A N 1
ATOM 1060 C CA . GLN A 1 129 ? -12.435 -4.977 8.623 1.00 91.12 129 GLN A CA 1
ATOM 1061 C C . GLN A 1 129 ? -13.836 -5.095 9.240 1.00 91.12 129 GLN A C 1
ATOM 1063 O O . GLN A 1 129 ? -14.040 -4.702 10.397 1.00 91.12 129 GLN A O 1
ATOM 1068 N N . THR A 1 130 ? -14.802 -5.636 8.496 1.00 89.38 130 THR A N 1
ATOM 1069 C CA . THR A 1 130 ? -16.171 -5.863 8.980 1.00 89.38 130 THR A CA 1
ATOM 1070 C C . THR A 1 130 ? -16.208 -6.938 10.061 1.00 89.38 130 THR A C 1
ATOM 1072 O O . THR A 1 130 ? -16.782 -6.686 11.122 1.00 89.38 130 THR A O 1
ATOM 1075 N N . ALA A 1 131 ? -15.516 -8.066 9.869 1.00 90.38 131 ALA A N 1
ATOM 1076 C CA . ALA A 1 131 ? -15.394 -9.125 10.870 1.00 90.38 131 ALA A CA 1
ATOM 1077 C C . ALA A 1 131 ? -14.780 -8.606 12.181 1.00 90.38 131 ALA A C 1
ATOM 1079 O O . ALA A 1 131 ? -15.335 -8.816 13.262 1.00 90.38 131 ALA A O 1
ATOM 1080 N N . TYR A 1 132 ? -13.688 -7.841 12.097 1.00 88.25 132 TYR A N 1
ATOM 1081 C CA . TYR A 1 132 ? -13.046 -7.253 13.272 1.00 88.25 132 TYR A CA 1
ATOM 1082 C C . TYR A 1 132 ? -13.964 -6.263 14.001 1.00 88.25 132 TYR A C 1
ATOM 1084 O O . TYR A 1 132 ? -14.121 -6.315 15.225 1.00 88.25 132 TYR A O 1
ATOM 1092 N N . THR A 1 133 ? -14.601 -5.355 13.260 1.00 85.12 133 THR A N 1
ATOM 1093 C CA . THR A 1 133 ? -15.464 -4.322 13.852 1.00 85.12 133 THR A CA 1
ATOM 1094 C C . THR A 1 133 ? -16.723 -4.938 14.465 1.00 85.12 133 THR A C 1
ATOM 1096 O O . THR A 1 133 ? -17.126 -4.551 15.566 1.00 85.12 133 THR A O 1
ATOM 1099 N N . GLY A 1 134 ? -17.311 -5.927 13.788 1.00 81.75 134 GLY A N 1
ATOM 1100 C CA . GLY A 1 134 ? -18.450 -6.705 14.266 1.00 81.75 134 GLY A CA 1
ATOM 1101 C C . GLY A 1 134 ? -18.119 -7.489 15.534 1.00 81.75 134 GLY A C 1
ATOM 1102 O O . GLY A 1 134 ? -18.804 -7.330 16.545 1.00 81.75 134 GLY A O 1
ATOM 1103 N N . GLY A 1 135 ? -17.012 -8.235 15.533 1.00 82.25 135 GLY A N 1
ATOM 1104 C CA . GLY A 1 135 ? -16.550 -8.988 16.701 1.00 82.25 135 GLY A CA 1
ATOM 1105 C C . GLY A 1 135 ? -16.292 -8.089 17.912 1.00 82.25 135 GLY A C 1
ATOM 1106 O O . GLY A 1 135 ? -16.737 -8.379 19.025 1.00 82.25 135 GLY A O 1
ATOM 1107 N N . ARG A 1 136 ? -15.664 -6.925 17.705 1.00 82.12 136 ARG A N 1
ATOM 1108 C CA . ARG A 1 136 ? -15.394 -5.965 18.787 1.00 82.12 136 ARG A CA 1
ATOM 1109 C C . ARG A 1 136 ? -16.675 -5.355 19.367 1.00 82.12 136 ARG A C 1
ATOM 1111 O O . ARG A 1 136 ? -16.747 -5.133 20.578 1.00 82.12 136 ARG A O 1
ATOM 1118 N N . ARG A 1 137 ? -17.685 -5.086 18.529 1.00 79.88 137 ARG A N 1
ATOM 1119 C CA . ARG A 1 137 ? -19.017 -4.633 18.975 1.00 79.88 137 ARG A CA 1
ATOM 1120 C C . ARG A 1 137 ? -19.725 -5.722 19.775 1.00 79.88 137 ARG A C 1
ATOM 1122 O O . ARG A 1 137 ? -20.178 -5.443 20.882 1.00 79.88 137 ARG A O 1
ATOM 1129 N N . TYR A 1 138 ? -19.742 -6.952 19.268 1.00 81.44 138 TYR A N 1
ATOM 1130 C CA . TYR A 1 138 ? -20.356 -8.089 19.950 1.00 81.44 138 TYR A CA 1
ATOM 1131 C C . TYR A 1 138 ? -19.733 -8.324 21.330 1.00 81.44 138 TYR A C 1
ATOM 1133 O O . TYR A 1 138 ? -20.441 -8.440 22.327 1.00 81.44 138 TYR A O 1
ATOM 1141 N N . HIS A 1 139 ? -18.402 -8.282 21.424 1.00 77.75 139 HIS A N 1
ATOM 1142 C CA . HIS A 1 139 ? -17.705 -8.506 22.686 1.00 77.75 139 HIS A CA 1
ATOM 1143 C C . HIS A 1 139 ? -17.970 -7.398 23.721 1.00 77.75 139 HIS A C 1
ATOM 1145 O O . HIS A 1 139 ? -18.146 -7.682 24.907 1.00 77.75 139 HIS A O 1
ATOM 1151 N N . LYS A 1 140 ? -18.082 -6.134 23.282 1.00 80.94 140 LYS A N 1
ATOM 1152 C CA . LYS A 1 140 ? -18.503 -5.024 24.155 1.00 80.94 140 LYS A CA 1
ATOM 1153 C C . LYS A 1 140 ? -19.927 -5.211 24.679 1.00 80.94 140 LYS A C 1
ATOM 1155 O O . LYS A 1 140 ? -20.147 -5.019 25.872 1.00 80.94 140 LYS A O 1
ATOM 1160 N N . ILE A 1 141 ? -20.865 -5.602 23.815 1.00 83.81 141 ILE A N 1
ATOM 1161 C CA . ILE A 1 141 ? -22.265 -5.847 24.194 1.00 83.81 141 ILE A CA 1
ATOM 1162 C C . ILE A 1 141 ? -22.349 -7.016 25.181 1.00 83.81 141 ILE A C 1
ATOM 1164 O O . ILE A 1 141 ? -22.975 -6.891 26.230 1.00 83.81 141 ILE A O 1
ATOM 1168 N N . ALA A 1 142 ? -21.654 -8.120 24.901 1.00 83.44 142 ALA A N 1
ATOM 1169 C CA . ALA A 1 142 ? -21.598 -9.275 25.791 1.00 83.44 142 ALA A CA 1
ATOM 1170 C C . ALA A 1 142 ? -21.030 -8.907 27.174 1.00 83.44 142 ALA A C 1
ATOM 1172 O O . ALA A 1 142 ? -21.600 -9.284 28.200 1.00 83.44 142 ALA A O 1
ATOM 1173 N N . ARG A 1 143 ? -19.950 -8.111 27.222 1.00 87.38 143 ARG A N 1
ATOM 1174 C CA . ARG A 1 143 ? -19.363 -7.627 28.480 1.00 87.38 143 ARG A CA 1
ATOM 1175 C C . ARG A 1 143 ? -20.320 -6.719 29.252 1.00 87.38 143 ARG A C 1
ATOM 1177 O O . ARG A 1 143 ? -20.453 -6.887 30.460 1.00 87.38 143 ARG A O 1
ATOM 1184 N N . TYR A 1 144 ? -20.985 -5.787 28.571 1.00 88.88 144 TYR A N 1
ATOM 1185 C CA . TYR A 1 144 ? -21.972 -4.900 29.190 1.00 88.88 144 TYR A CA 1
ATOM 1186 C C . TYR A 1 144 ? -23.146 -5.693 29.777 1.00 88.88 144 TYR A C 1
ATOM 1188 O O . TYR A 1 144 ? -23.495 -5.506 30.940 1.00 88.88 144 TYR A O 1
ATOM 1196 N N . ASN A 1 145 ? -23.683 -6.656 29.023 1.00 88.00 145 ASN A N 1
ATOM 1197 C CA . ASN A 1 145 ? -24.764 -7.524 29.487 1.00 88.00 145 ASN A CA 1
ATOM 1198 C C . ASN A 1 145 ? -24.350 -8.367 30.701 1.00 88.00 145 ASN A C 1
ATOM 1200 O O . ASN A 1 145 ? -25.146 -8.539 31.620 1.00 88.00 145 ASN A O 1
ATOM 1204 N N . ARG A 1 146 ? -23.104 -8.861 30.742 1.00 89.38 146 ARG A N 1
ATOM 1205 C CA . ARG A 1 146 ? -22.573 -9.588 31.905 1.00 89.38 146 ARG A CA 1
ATOM 1206 C C . ARG A 1 146 ? -22.478 -8.696 33.145 1.00 89.38 146 ARG A C 1
ATOM 1208 O O . ARG A 1 146 ? -22.928 -9.102 34.208 1.00 89.38 146 ARG A O 1
ATOM 1215 N N . LEU A 1 147 ? -21.924 -7.490 33.009 1.00 89.38 147 LEU A N 1
ATOM 1216 C CA . LEU A 1 147 ? -21.802 -6.536 34.120 1.00 89.38 147 LEU A CA 1
ATOM 1217 C C . LEU A 1 147 ? -23.173 -6.095 34.646 1.00 89.38 147 LEU A C 1
ATOM 1219 O O . LEU A 1 147 ? -23.361 -6.026 35.855 1.00 89.38 147 LEU A O 1
ATOM 1223 N N . ARG A 1 148 ? -24.141 -5.875 33.750 1.00 89.31 148 ARG A N 1
ATOM 1224 C CA . ARG A 1 148 ? -25.525 -5.549 34.115 1.00 89.31 148 ARG A CA 1
ATOM 1225 C C . ARG A 1 148 ? -26.211 -6.679 34.889 1.00 89.31 148 ARG A C 1
ATOM 1227 O O . ARG A 1 148 ? -26.969 -6.400 35.808 1.00 89.31 148 ARG A O 1
ATOM 1234 N N . ARG A 1 149 ? -25.955 -7.947 34.543 1.00 86.12 149 ARG A N 1
ATOM 1235 C CA . ARG A 1 149 ? -26.473 -9.086 35.325 1.00 86.12 149 ARG A CA 1
ATOM 1236 C C . ARG A 1 149 ? -25.876 -9.118 36.729 1.00 86.12 149 ARG A C 1
ATOM 1238 O O . ARG A 1 149 ? -26.621 -9.257 37.687 1.00 86.12 149 ARG A O 1
ATOM 1245 N N . ILE A 1 150 ? -24.563 -8.914 36.844 1.00 87.50 150 ILE A N 1
ATOM 1246 C CA . ILE A 1 150 ? -23.872 -8.881 38.140 1.00 87.50 150 ILE A CA 1
ATOM 1247 C C . ILE A 1 150 ? -24.419 -7.751 39.025 1.00 87.50 150 ILE A C 1
ATOM 1249 O O . ILE A 1 150 ? -24.687 -7.982 40.199 1.00 87.50 150 ILE A O 1
ATOM 1253 N N . SER A 1 151 ? -24.638 -6.549 38.478 1.00 84.19 151 SER A N 1
ATOM 1254 C CA . SER A 1 151 ? -25.208 -5.445 39.264 1.00 84.19 151 SER A CA 1
ATOM 1255 C C . SER A 1 151 ? -26.635 -5.750 39.729 1.00 84.19 151 SER A C 1
ATOM 1257 O O . SER A 1 151 ? -26.959 -5.519 40.887 1.00 84.19 151 SER A O 1
ATOM 1259 N N . GLN A 1 152 ? -27.466 -6.345 38.866 1.00 85.50 152 GLN A N 1
ATOM 1260 C CA . GLN A 1 152 ? -28.828 -6.761 39.222 1.00 85.50 152 GLN A CA 1
ATOM 1261 C C . GLN A 1 152 ? -28.859 -7.874 40.277 1.00 85.50 152 GLN A C 1
ATOM 1263 O O . GLN A 1 152 ? -29.791 -7.929 41.073 1.00 85.50 152 GLN A O 1
ATOM 1268 N N . GLU A 1 153 ? -27.873 -8.771 40.290 1.00 82.25 153 GLU A N 1
ATOM 1269 C CA . GLU A 1 153 ? -27.732 -9.801 41.326 1.00 82.25 153 GLU A CA 1
ATOM 1270 C C . GLU A 1 153 ? -27.279 -9.212 42.668 1.00 82.25 153 GLU A C 1
ATOM 1272 O O . GLU A 1 153 ? -27.756 -9.664 43.704 1.00 82.25 153 GLU A O 1
ATOM 1277 N N . MET A 1 154 ? -26.423 -8.184 42.662 1.00 77.88 154 MET A N 1
ATOM 1278 C CA . MET A 1 154 ? -25.990 -7.477 43.877 1.00 77.88 154 MET A CA 1
ATOM 1279 C C . MET A 1 154 ? -27.086 -6.583 44.477 1.00 77.88 154 MET A C 1
ATOM 1281 O O . MET A 1 154 ? -27.142 -6.423 45.691 1.00 77.88 154 MET A O 1
ATOM 1285 N N . GLU A 1 155 ? -27.956 -6.009 43.643 1.00 76.19 155 GLU A N 1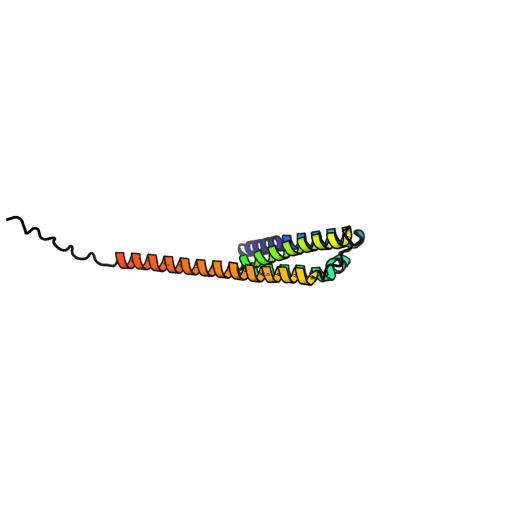
ATOM 1286 C CA . GLU A 1 155 ? -29.092 -5.181 44.079 1.00 76.19 155 GLU A CA 1
ATOM 1287 C C . GLU A 1 155 ? -30.298 -6.006 44.546 1.00 76.19 155 GLU A C 1
ATOM 1289 O O . GLU A 1 155 ? -31.232 -5.450 45.128 1.00 76.19 155 GLU A O 1
ATOM 1294 N N . ARG A 1 156 ? -30.310 -7.329 44.319 1.00 67.06 156 ARG A N 1
ATOM 1295 C CA . ARG A 1 156 ? -31.358 -8.183 44.883 1.00 67.06 156 ARG A CA 1
ATOM 1296 C C . ARG A 1 156 ? -31.183 -8.222 46.402 1.00 67.06 156 ARG A C 1
ATOM 1298 O O . ARG A 1 156 ? -30.158 -8.720 46.869 1.00 67.06 156 ARG A O 1
ATOM 1305 N N . PRO A 1 157 ? -32.170 -7.751 47.187 1.00 59.97 157 PRO A N 1
ATOM 1306 C CA . PRO A 1 157 ? -32.116 -7.906 48.630 1.00 59.97 157 PRO A CA 1
ATOM 1307 C C . PRO A 1 157 ? -31.987 -9.395 48.950 1.00 59.97 157 PRO A C 1
ATOM 1309 O O . PRO A 1 157 ? -32.631 -10.228 48.303 1.00 59.97 157 PRO A O 1
ATOM 1312 N N . ALA A 1 158 ? -31.130 -9.729 49.919 1.00 64.06 158 ALA A N 1
ATOM 1313 C CA . ALA A 1 158 ? -30.988 -11.094 50.398 1.00 64.06 158 ALA A CA 1
ATOM 1314 C C . ALA A 1 158 ? -32.385 -11.624 50.737 1.00 64.06 158 ALA A C 1
ATOM 1316 O O . ALA A 1 158 ? -33.042 -11.118 51.649 1.00 64.06 158 ALA A O 1
ATOM 1317 N N . SER A 1 159 ? -32.862 -12.595 49.951 1.00 57.75 159 SER A N 1
ATOM 1318 C CA . SER A 1 159 ? -34.118 -13.282 50.237 1.00 57.75 159 SER A CA 1
ATOM 1319 C C . SER A 1 159 ? -34.060 -13.738 51.691 1.00 57.75 159 SER A C 1
ATOM 1321 O O . SER A 1 159 ? -33.047 -14.343 52.063 1.00 57.75 159 SER A O 1
ATOM 1323 N N . PRO A 1 160 ? -35.097 -13.483 52.511 1.00 54.12 160 PRO A N 1
ATOM 1324 C CA . PRO A 1 160 ? -35.126 -13.995 53.869 1.00 54.12 160 PRO A CA 1
ATOM 1325 C C . PRO A 1 160 ? -34.866 -15.498 53.797 1.00 54.12 160 PRO A C 1
ATOM 1327 O O . PRO A 1 160 ? -35.508 -16.222 53.028 1.00 54.12 160 PRO A O 1
ATOM 1330 N N . SER A 1 161 ? -33.835 -15.938 54.515 1.00 54.47 161 SER A N 1
ATOM 1331 C CA . SER A 1 161 ? -33.461 -17.339 54.618 1.00 54.47 161 SER A CA 1
ATOM 1332 C C . SER A 1 161 ? -34.702 -18.117 55.042 1.00 54.47 161 SER A C 1
ATOM 1334 O O . SER A 1 161 ? -35.253 -17.892 56.118 1.00 54.47 161 SER A O 1
ATOM 1336 N N . SER A 1 162 ? -35.193 -19.012 54.179 1.00 49.72 162 SER A N 1
ATOM 1337 C CA . SER A 1 162 ? -36.312 -19.865 54.571 1.00 49.72 162 SER A CA 1
ATOM 1338 C C . SER A 1 162 ? -35.858 -20.678 55.789 1.00 49.72 162 SER A C 1
ATOM 1340 O O . SER A 1 162 ? -34.816 -21.344 55.686 1.00 49.72 162 SER A O 1
ATOM 1342 N N . PRO A 1 163 ? -36.585 -20.674 56.917 1.00 48.38 163 PRO A N 1
ATOM 1343 C CA . PRO A 1 163 ? -36.241 -21.529 58.038 1.00 48.38 163 PRO A CA 1
ATOM 1344 C C . PRO A 1 163 ? -36.442 -22.976 57.584 1.00 48.38 163 PRO A C 1
ATOM 1346 O O . PRO A 1 163 ? -37.569 -23.449 57.414 1.00 48.38 163 PRO A O 1
ATOM 1349 N N . LYS A 1 164 ? -35.340 -23.690 57.324 1.00 48.31 164 LYS A N 1
ATOM 1350 C CA . LYS A 1 164 ? -35.397 -25.133 57.098 1.00 48.31 164 LYS A CA 1
ATOM 1351 C C . LYS A 1 164 ? -35.841 -25.782 58.406 1.00 48.31 164 LYS A C 1
ATOM 1353 O O . LYS A 1 164 ? -35.100 -25.835 59.380 1.00 48.31 164 LYS A O 1
ATOM 1358 N N . LYS A 1 165 ? -37.096 -26.231 58.379 1.00 48.19 165 LYS A N 1
ATOM 1359 C CA . LYS A 1 165 ? -37.804 -27.066 59.350 1.00 48.19 165 LYS A CA 1
ATOM 1360 C C . LYS A 1 165 ? -36.894 -28.115 60.007 1.00 48.19 165 LYS A C 1
ATOM 1362 O O . LYS A 1 165 ? -36.654 -29.172 59.429 1.00 48.19 165 LYS A O 1
ATOM 1367 N N . ASN A 1 166 ? -36.507 -27.872 61.256 1.00 50.78 166 ASN A N 1
ATOM 1368 C CA . ASN A 1 166 ? -36.222 -28.930 62.224 1.00 50.78 166 ASN A CA 1
ATOM 1369 C C . ASN A 1 166 ? -37.562 -29.444 62.765 1.00 50.78 166 ASN A C 1
ATOM 1371 O O . ASN A 1 166 ? -38.038 -28.974 63.790 1.00 50.78 166 ASN A O 1
ATOM 1375 N N . ALA A 1 167 ? -38.217 -30.356 62.050 1.00 55.78 167 ALA A N 1
ATOM 1376 C CA . ALA A 1 167 ? -39.379 -31.069 62.580 1.00 55.78 167 ALA A CA 1
ATOM 1377 C C . ALA A 1 167 ? -39.597 -32.365 61.797 1.00 55.78 167 ALA A C 1
ATOM 1379 O O . ALA A 1 167 ? -40.377 -32.386 60.848 1.00 55.78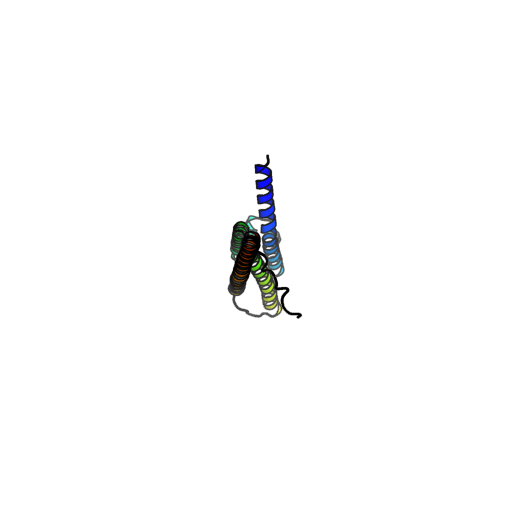 167 ALA A O 1
ATOM 1380 N N . ARG A 1 168 ? -38.858 -33.420 62.165 1.00 50.94 168 ARG A N 1
ATOM 1381 C CA . ARG A 1 168 ? -39.249 -34.839 62.031 1.00 50.94 168 ARG A CA 1
ATOM 1382 C C . ARG A 1 168 ? -38.127 -35.741 62.548 1.00 50.94 168 ARG A C 1
ATOM 1384 O O . ARG A 1 168 ? -37.364 -36.296 61.767 1.00 50.94 168 ARG A O 1
ATOM 1391 N N . ARG A 1 169 ? -38.038 -35.861 63.872 1.00 50.09 169 ARG A N 1
ATOM 1392 C CA . ARG A 1 169 ? -37.613 -37.077 64.581 1.00 50.09 169 ARG A CA 1
ATOM 1393 C C . ARG A 1 169 ? -38.316 -37.066 65.940 1.00 50.09 169 ARG A C 1
ATOM 1395 O O . ARG A 1 169 ? -37.830 -36.444 66.876 1.00 50.09 169 ARG A O 1
ATOM 1402 N N . ALA A 1 170 ? -39.498 -37.665 65.961 1.00 48.69 170 ALA A N 1
ATOM 1403 C CA . ALA A 1 170 ? -40.167 -38.215 67.131 1.00 48.69 170 ALA A CA 1
ATOM 1404 C C . ALA A 1 170 ? -40.551 -39.643 66.739 1.00 48.69 170 ALA A C 1
ATOM 1406 O O . ALA A 1 170 ? -40.932 -39.807 65.552 1.00 48.69 170 ALA A O 1
#

Sequence (170 aa):
MKKLGKVLLFLLSTVLRCLPFVIFALTDLFWRIYNFQLDPIRLLNPSEIPAALADFLWLYIGLGLMILVFLTLRFPFLAYSIFLAAWGGQNLYFLREWDNAVYHMNLPSRLSLWLALIFIGLLVGFLLQTAYTGGRRYHKIARYNRLRRISQEMERPASPSSPKKNARRA

Foldseek 3Di:
DVVVVVVVVVVVVLVVLLVVLVVLLVVLLVLCVVQVVPPVVQVVPVVCSCVSCVPCVVVSVVLSVVLSVCVVVVLNLLSVLLVVLLVVLSVVLSVVVVCCRVVVDPDDDSVVSSVVSSVVSNVRSVVVSCVVVVVVVVVVVVVVVVVVVVVVVVPPPDDPDDPDDPDDDD

Secondary structure (DSSP, 8-state):
-HHHHHHHHHHHHHHHHHHHHHHHHHHHHHHHHHHS---TTGGGSTTTHHHHTHHHHHHHHHHHHHHHHHHHTT-HHHHHHHHHHHHHHHHHHHHHHHHHHHH---PPPHHHHHHHHHHHHHHHHHHHHHHHHHHHHHHHHHHHHHHHHHHHHHSS--------------

pLDDT: mean 78.68, std 10.6, range [48.19, 94.19]